Protein AF-A0A455U4A5-F1 (afdb_monomer)

InterPro domains:
  IPR023696 Ureohydrolase domain superfamily [SSF52768] (2-98)
  IPR037138 Histone deacetylase domain superfamily [G3DSA:3.40.800.20] (1-112)

pLDDT: mean 74.17, std 25.62, range [28.08, 98.0]

Mean predicted aligned error: 12.43 Å

Radius of gyration: 19.14 Å; Cα contacts (8 Å, |Δi|>4): 75; chains: 1; bounding box: 48×48×43 Å

Structure (mmCIF, N/CA/C/O backbone):
data_AF-A0A455U4A5-F1
#
_entry.id   AF-A0A455U4A5-F1
#
loop_
_atom_site.group_PDB
_atom_site.id
_atom_site.type_symbol
_atom_site.label_atom_id
_atom_site.label_alt_id
_atom_site.label_comp_id
_atom_site.label_asym_id
_atom_site.label_entity_id
_atom_site.label_seq_id
_atom_site.pdbx_PDB_ins_code
_atom_site.Cartn_x
_atom_site.Cartn_y
_atom_site.Cartn_z
_atom_site.occupancy
_atom_site.B_iso_or_equiv
_atom_site.auth_seq_id
_atom_site.auth_comp_id
_atom_site.auth_asym_id
_atom_site.auth_atom_id
_atom_site.pdbx_PDB_model_num
ATOM 1 N N . MET A 1 1 ? -24.668 3.183 10.602 1.00 49.28 1 MET A N 1
ATOM 2 C CA . MET A 1 1 ? -23.452 2.562 11.174 1.00 49.28 1 MET A CA 1
ATOM 3 C C . MET A 1 1 ? -22.415 2.488 10.060 1.00 49.28 1 MET A C 1
ATOM 5 O O . MET A 1 1 ? -22.830 2.332 8.917 1.00 49.28 1 MET A O 1
ATOM 9 N N . SER A 1 2 ? -21.160 2.819 10.373 1.00 52.31 2 SER A N 1
ATOM 10 C CA . SER A 1 2 ? -20.150 3.473 9.512 1.00 52.31 2 SER A CA 1
ATOM 11 C C . SER A 1 2 ? -20.199 3.145 8.010 1.00 52.31 2 SER A C 1
ATOM 13 O O . SER A 1 2 ? -19.954 2.032 7.558 1.00 52.31 2 SER A O 1
ATOM 15 N N . ARG A 1 3 ? -20.505 4.173 7.206 1.00 78.81 3 ARG A N 1
ATOM 16 C CA . ARG A 1 3 ? -20.707 4.089 5.745 1.00 78.81 3 ARG A CA 1
ATOM 17 C C . ARG A 1 3 ? -19.390 4.144 4.948 1.00 78.81 3 ARG A C 1
ATOM 19 O O . ARG A 1 3 ? -19.422 4.255 3.726 1.00 78.81 3 ARG A O 1
ATOM 26 N N . THR A 1 4 ? -18.244 4.080 5.627 1.00 93.19 4 THR A N 1
ATOM 27 C CA . THR A 1 4 ? -16.920 4.306 5.033 1.00 93.19 4 THR A CA 1
ATOM 28 C C . THR A 1 4 ? -16.105 3.019 5.054 1.00 93.19 4 THR A C 1
ATOM 30 O O . THR A 1 4 ? -15.721 2.525 6.114 1.00 93.19 4 THR A O 1
ATOM 33 N N . GLY A 1 5 ? -15.844 2.472 3.867 1.00 94.19 5 GLY A N 1
ATOM 34 C CA . GLY A 1 5 ? -14.976 1.311 3.691 1.00 94.19 5 GLY A CA 1
ATOM 35 C C . GLY A 1 5 ? -13.513 1.716 3.532 1.00 94.19 5 GLY A C 1
ATOM 36 O O . GLY A 1 5 ? -13.206 2.641 2.781 1.00 94.19 5 GLY A O 1
ATOM 37 N N . PHE A 1 6 ? -12.610 0.992 4.188 1.00 95.12 6 PHE A N 1
ATOM 38 C CA . PHE A 1 6 ? -11.166 1.155 4.045 1.00 95.12 6 PHE A CA 1
ATOM 39 C C . PHE A 1 6 ? -10.556 -0.100 3.416 1.00 95.12 6 PHE A C 1
ATOM 41 O O . PHE A 1 6 ? -10.457 -1.148 4.052 1.00 95.12 6 PHE A O 1
ATOM 48 N N . TYR A 1 7 ? -10.158 -0.003 2.146 1.00 95.12 7 TYR A N 1
ATOM 49 C CA . TYR A 1 7 ? -9.615 -1.127 1.385 1.00 95.12 7 TYR A CA 1
ATOM 50 C C . TYR A 1 7 ? -8.093 -1.097 1.397 1.00 95.12 7 TYR A C 1
ATOM 52 O O . TYR A 1 7 ? -7.488 -0.172 0.855 1.00 95.12 7 TYR A O 1
ATOM 60 N N . TRP A 1 8 ? -7.456 -2.124 1.960 1.00 94.06 8 TRP A N 1
ATOM 61 C CA . TRP A 1 8 ? -5.996 -2.190 1.972 1.00 94.06 8 TRP A CA 1
ATOM 62 C C . TRP A 1 8 ? -5.455 -3.625 1.994 1.00 94.06 8 TRP A C 1
ATOM 64 O O . TRP A 1 8 ? -6.130 -4.578 2.386 1.00 94.06 8 TRP A O 1
ATOM 74 N N . HIS A 1 9 ? -4.202 -3.787 1.562 1.00 93.94 9 HIS A N 1
ATOM 75 C CA . HIS A 1 9 ? -3.456 -5.037 1.679 1.00 93.94 9 HIS A CA 1
ATOM 76 C C . HIS A 1 9 ? -1.945 -4.759 1.752 1.00 93.94 9 HIS A C 1
ATOM 78 O O . HIS A 1 9 ? -1.414 -4.037 0.917 1.00 93.94 9 HIS A O 1
ATOM 84 N N . GLU A 1 10 ? -1.226 -5.428 2.663 1.00 92.31 10 GLU A N 1
ATOM 85 C CA . GLU A 1 10 ? 0.233 -5.264 2.852 1.00 92.31 10 GLU A CA 1
ATOM 86 C C . GLU A 1 10 ? 1.078 -5.419 1.574 1.00 92.31 10 GLU A C 1
ATOM 88 O O . GLU A 1 10 ? 2.049 -4.696 1.383 1.00 92.31 10 GLU A O 1
ATOM 93 N N . ARG A 1 11 ? 0.691 -6.305 0.644 1.00 89.56 11 ARG A N 1
ATOM 94 C CA . ARG A 1 11 ? 1.410 -6.503 -0.625 1.00 89.56 11 ARG A CA 1
ATOM 95 C C . ARG A 1 11 ? 1.474 -5.240 -1.482 1.00 89.56 11 ARG A C 1
ATOM 97 O O . ARG A 1 11 ? 2.413 -5.104 -2.258 1.00 89.56 11 ARG A O 1
ATOM 104 N N . CYS A 1 12 ? 0.531 -4.311 -1.330 1.00 88.50 12 CYS A N 1
ATOM 105 C CA . CYS A 1 12 ? 0.571 -3.032 -2.035 1.00 88.50 12 CYS A CA 1
ATOM 106 C C . CYS A 1 12 ? 1.784 -2.180 -1.617 1.00 88.50 12 CYS A C 1
ATOM 108 O O . CYS A 1 12 ? 2.260 -1.376 -2.411 1.00 88.50 12 CYS A O 1
ATOM 110 N N . PHE A 1 13 ? 2.327 -2.385 -0.411 1.00 90.44 13 PHE A N 1
ATOM 111 C CA . PHE A 1 13 ? 3.532 -1.703 0.072 1.00 90.44 13 PHE A CA 1
ATOM 112 C C . PHE A 1 13 ? 4.833 -2.386 -0.367 1.00 90.44 13 PHE A C 1
ATOM 114 O O . PHE A 1 13 ? 5.914 -1.924 -0.023 1.00 90.44 13 PHE A O 1
ATOM 121 N N . TRP A 1 14 ? 4.763 -3.505 -1.090 1.00 89.00 14 TRP A N 1
ATOM 122 C CA . TRP A 1 14 ? 5.955 -4.226 -1.555 1.00 89.00 14 TRP A CA 1
ATOM 123 C C . TRP A 1 14 ? 6.331 -3.858 -2.994 1.00 89.00 14 TRP A C 1
ATOM 125 O O . TRP A 1 14 ? 7.266 -4.420 -3.562 1.00 89.00 14 TRP A O 1
ATOM 135 N N . HIS A 1 15 ? 5.601 -2.915 -3.590 1.00 84.50 15 HIS A N 1
ATOM 136 C CA . HIS A 1 15 ? 5.957 -2.315 -4.862 1.00 84.50 15 HIS A CA 1
ATOM 137 C C . HIS A 1 15 ? 7.185 -1.399 -4.677 1.00 84.50 15 HIS A C 1
ATOM 139 O O . HIS A 1 15 ? 7.087 -0.359 -4.031 1.00 84.50 15 HIS A O 1
ATOM 145 N N . ASP A 1 16 ? 8.334 -1.796 -5.230 1.00 83.25 16 ASP A N 1
ATOM 146 C CA . ASP A 1 16 ? 9.617 -1.084 -5.182 1.00 83.25 16 ASP A CA 1
ATOM 147 C C . ASP A 1 16 ? 10.118 -0.619 -6.563 1.00 83.25 16 ASP A C 1
ATOM 149 O O . ASP A 1 16 ? 10.625 -1.405 -7.367 1.00 83.25 16 ASP A O 1
ATOM 153 N N . GLN A 1 17 ? 10.009 0.686 -6.815 1.00 78.00 17 GLN A N 1
ATOM 154 C CA . GLN A 1 17 ? 10.454 1.341 -8.053 1.00 78.00 17 GLN A CA 1
ATOM 155 C C . GLN A 1 17 ? 11.966 1.422 -8.222 1.00 78.00 17 GLN A C 1
ATOM 157 O O . GLN A 1 17 ? 12.448 1.778 -9.300 1.00 78.00 17 GLN A O 1
ATOM 162 N N . GLY A 1 18 ? 12.722 1.029 -7.202 1.00 81.38 18 GLY A N 1
ATOM 163 C CA . GLY A 1 18 ? 14.158 1.188 -7.175 1.00 81.38 18 GLY A CA 1
ATOM 164 C C . GLY A 1 18 ? 14.561 2.645 -6.960 1.00 81.38 18 GLY A C 1
ATOM 165 O O . GLY A 1 18 ? 13.757 3.518 -6.627 1.00 81.38 18 GLY A O 1
ATOM 166 N N . ALA A 1 19 ? 15.855 2.904 -7.130 1.00 82.75 19 ALA A N 1
ATOM 167 C CA . ALA A 1 19 ? 16.464 4.176 -6.769 1.00 82.75 19 ALA A CA 1
ATOM 168 C C . ALA A 1 19 ? 16.366 5.221 -7.898 1.00 82.75 19 ALA A C 1
ATOM 170 O O . ALA A 1 19 ? 17.383 5.643 -8.446 1.00 82.75 19 ALA A O 1
ATOM 171 N N . ILE A 1 20 ? 15.139 5.585 -8.279 1.00 82.44 20 ILE A N 1
ATOM 172 C CA . ILE A 1 20 ? 14.859 6.545 -9.365 1.00 82.44 20 ILE A CA 1
ATOM 173 C C . ILE A 1 20 ? 14.632 7.987 -8.871 1.00 82.44 20 ILE A C 1
ATOM 175 O O . ILE A 1 20 ? 14.605 8.920 -9.669 1.00 82.44 20 ILE A O 1
ATOM 179 N N . GLY A 1 21 ? 14.515 8.199 -7.556 1.00 84.31 21 GLY A N 1
ATOM 180 C CA . GLY A 1 21 ? 14.237 9.517 -6.985 1.00 84.31 21 GLY A CA 1
ATOM 181 C C . GLY A 1 21 ? 12.899 10.095 -7.460 1.00 84.31 21 GLY A C 1
ATOM 182 O O . GLY A 1 21 ? 11.880 9.404 -7.500 1.00 84.31 21 GLY A O 1
ATOM 183 N N . VAL A 1 22 ? 12.904 11.381 -7.816 1.00 80.56 22 VAL A N 1
ATOM 184 C CA . VAL A 1 22 ? 11.761 12.082 -8.439 1.00 80.56 22 VAL A CA 1
ATOM 185 C C . VAL A 1 22 ? 11.682 11.813 -9.951 1.00 80.56 22 VAL A C 1
ATOM 187 O O . VAL A 1 22 ? 10.669 12.090 -10.588 1.00 80.56 22 VAL A O 1
ATOM 190 N N . PHE A 1 23 ? 12.740 11.261 -10.543 1.00 79.62 23 PHE A N 1
ATOM 191 C CA . PHE A 1 23 ? 12.839 11.066 -11.982 1.00 79.62 23 PHE A CA 1
ATOM 192 C C . PHE A 1 23 ? 12.252 9.720 -12.410 1.00 79.62 23 PHE A C 1
ATOM 194 O O . PHE A 1 23 ? 12.174 8.765 -11.642 1.00 79.62 23 PHE A O 1
AT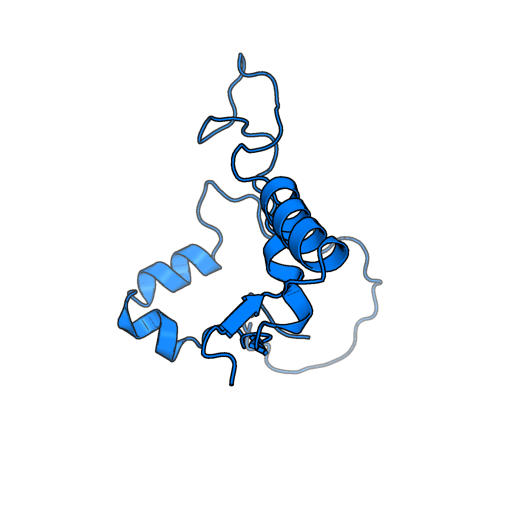OM 201 N N . SER A 1 24 ? 11.847 9.631 -13.675 1.00 71.19 24 SER A N 1
ATOM 202 C CA . SER A 1 24 ? 11.282 8.410 -14.258 1.00 71.19 24 SER A CA 1
ATOM 203 C C . SER A 1 24 ? 12.341 7.371 -14.649 1.00 71.19 24 SER A C 1
ATOM 205 O O . SER A 1 24 ? 11.990 6.230 -14.956 1.00 71.19 24 SER A O 1
ATOM 207 N N . ALA A 1 25 ? 13.627 7.742 -14.640 1.00 76.69 25 ALA A N 1
ATOM 208 C CA . ALA A 1 25 ? 14.740 6.863 -14.974 1.00 76.69 25 ALA A CA 1
ATOM 209 C C . ALA A 1 25 ? 16.038 7.264 -14.239 1.00 76.69 25 ALA A C 1
ATOM 211 O O . ALA A 1 25 ? 16.231 8.443 -13.937 1.00 76.69 25 ALA A O 1
ATOM 212 N N . PRO A 1 26 ? 16.951 6.306 -13.986 1.00 80.00 26 PRO A N 1
ATOM 213 C CA . PRO A 1 26 ? 18.304 6.600 -13.514 1.00 80.00 26 PRO A CA 1
ATOM 214 C C . PRO A 1 26 ? 19.116 7.395 -14.548 1.00 80.00 26 PRO A C 1
ATOM 216 O O . PRO A 1 26 ? 18.876 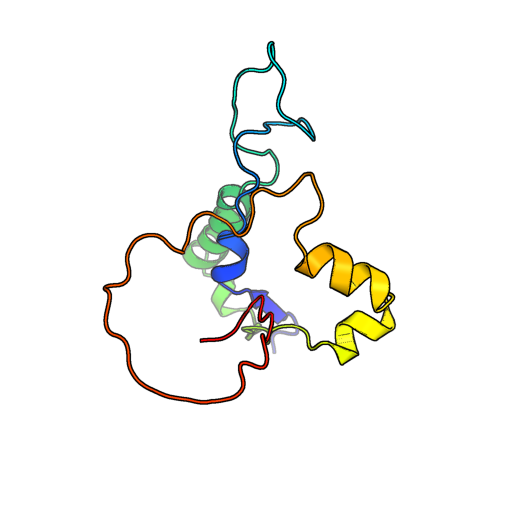7.280 -15.749 1.00 80.00 26 PRO A O 1
ATOM 219 N N . GLY A 1 27 ? 20.135 8.125 -14.091 1.00 84.69 27 GLY A N 1
ATOM 220 C CA . GLY A 1 27 ? 21.062 8.866 -14.950 1.00 84.69 27 GLY A CA 1
ATOM 221 C C . GLY A 1 27 ? 22.450 8.971 -14.323 1.00 84.69 27 GLY A C 1
ATOM 222 O O . GLY A 1 27 ? 22.581 8.893 -13.107 1.00 84.69 27 GLY A O 1
ATOM 223 N N . GLU A 1 28 ? 23.480 9.144 -15.152 1.00 88.56 28 GLU A N 1
ATOM 224 C CA . GLU A 1 28 ? 24.892 9.180 -14.727 1.00 88.56 28 GLU A CA 1
ATOM 225 C C . GLU A 1 28 ? 25.176 10.267 -13.681 1.00 88.56 28 GLU A C 1
ATOM 227 O O . GLU A 1 28 ? 25.916 10.046 -12.728 1.00 88.56 28 GLU A O 1
ATOM 232 N N . PHE A 1 29 ? 24.512 11.414 -13.818 1.00 90.12 29 PHE A N 1
ATOM 233 C CA . PHE A 1 29 ? 24.643 12.556 -12.913 1.00 90.12 29 PHE A CA 1
ATOM 234 C C . PHE A 1 29 ? 23.485 12.664 -11.911 1.00 90.12 29 PHE A C 1
ATOM 236 O O . PHE A 1 29 ? 23.342 13.680 -11.234 1.00 90.12 29 PHE A O 1
ATOM 243 N N . LEU A 1 30 ? 22.637 11.634 -11.821 1.00 87.31 30 LEU A N 1
ATOM 244 C CA . LEU A 1 30 ? 21.525 11.584 -10.878 1.00 87.31 30 LEU A CA 1
ATOM 245 C C . LEU A 1 30 ? 21.914 10.705 -9.696 1.00 87.31 30 LEU A C 1
ATOM 247 O O . LEU A 1 30 ? 22.067 9.489 -9.829 1.00 87.31 30 LEU A O 1
ATOM 251 N N . GLN A 1 31 ? 22.051 11.319 -8.521 1.00 88.25 31 GLN A N 1
ATOM 252 C CA . GLN A 1 31 ? 22.300 10.565 -7.302 1.00 88.25 31 GLN A CA 1
ATOM 253 C C . GLN A 1 31 ? 21.125 9.603 -7.045 1.00 88.25 31 GLN A C 1
ATOM 255 O O . GLN A 1 31 ? 19.977 10.052 -7.001 1.00 88.25 31 GLN A O 1
ATOM 260 N N . PRO A 1 32 ? 21.380 8.296 -6.846 1.00 87.31 32 PRO A N 1
ATOM 261 C CA . PRO A 1 32 ? 20.330 7.340 -6.530 1.00 87.31 32 PRO A CA 1
ATOM 262 C C . PRO A 1 32 ? 19.602 7.739 -5.246 1.00 87.31 32 PRO A C 1
ATOM 264 O O . PRO A 1 32 ? 20.208 7.877 -4.184 1.00 87.31 32 PRO A O 1
ATOM 267 N N . GLN A 1 33 ? 18.289 7.902 -5.347 1.00 86.69 33 GLN A N 1
ATOM 268 C CA . GLN A 1 33 ? 17.414 8.272 -4.240 1.00 86.69 33 GLN A CA 1
ATOM 269 C C . GLN A 1 33 ? 16.192 7.360 -4.230 1.00 86.69 33 GLN A C 1
ATOM 271 O O . GLN A 1 33 ? 15.806 6.819 -5.268 1.00 86.69 33 GLN A O 1
ATOM 276 N N . ALA A 1 34 ? 15.576 7.185 -3.061 1.00 83.75 34 ALA A N 1
ATOM 277 C CA . ALA A 1 34 ? 14.322 6.447 -2.963 1.00 83.75 34 ALA A CA 1
ATOM 278 C C . ALA A 1 34 ? 13.275 7.070 -3.897 1.00 83.75 34 ALA A C 1
ATOM 280 O O . ALA A 1 34 ? 13.170 8.295 -3.980 1.00 83.75 34 ALA A O 1
ATOM 281 N N . ALA A 1 35 ? 12.522 6.225 -4.603 1.00 85.81 35 ALA A N 1
ATOM 282 C CA . ALA A 1 35 ? 11.455 6.692 -5.474 1.00 85.81 35 ALA A CA 1
ATOM 283 C C . ALA A 1 35 ? 10.481 7.593 -4.703 1.00 85.81 35 ALA A C 1
ATOM 285 O O . ALA A 1 35 ? 10.120 7.289 -3.563 1.00 85.81 35 ALA A O 1
ATOM 286 N N . SER A 1 36 ? 10.030 8.675 -5.340 1.00 84.25 36 SER A N 1
ATOM 287 C CA . SER A 1 36 ? 9.036 9.584 -4.754 1.00 84.25 36 SER A CA 1
ATOM 288 C C . SER A 1 36 ? 7.766 8.830 -4.332 1.00 84.25 36 SER A C 1
ATOM 290 O O . SER A 1 36 ? 7.251 9.014 -3.228 1.00 84.25 36 SER A O 1
ATOM 292 N N . GLU A 1 37 ? 7.345 7.863 -5.149 1.00 85.50 37 GLU A N 1
ATOM 293 C CA . GLU A 1 37 ? 6.246 6.938 -4.867 1.00 85.50 37 GLU A CA 1
ATOM 294 C C . GLU A 1 37 ? 6.674 5.763 -3.962 1.00 85.50 37 GLU A C 1
ATOM 296 O O . GLU A 1 37 ? 6.502 4.583 -4.281 1.00 85.50 37 GLU A O 1
ATOM 301 N N . SER A 1 38 ? 7.243 6.092 -2.802 1.00 84.94 38 SER A N 1
ATOM 302 C CA . SER A 1 38 ? 7.705 5.113 -1.816 1.00 84.94 38 SER A CA 1
ATOM 303 C C . SER A 1 38 ? 6.548 4.411 -1.076 1.00 84.94 38 SER A C 1
ATOM 305 O O . SER A 1 38 ? 5.454 4.974 -0.913 1.00 84.94 38 SER A O 1
ATOM 307 N N . PRO A 1 39 ? 6.769 3.180 -0.573 1.00 90.69 39 PRO A N 1
ATOM 308 C CA . PRO A 1 39 ? 5.787 2.490 0.260 1.00 90.69 39 PRO A CA 1
ATOM 309 C C . PRO A 1 39 ? 5.625 3.120 1.650 1.00 90.69 39 PRO A C 1
ATOM 311 O O 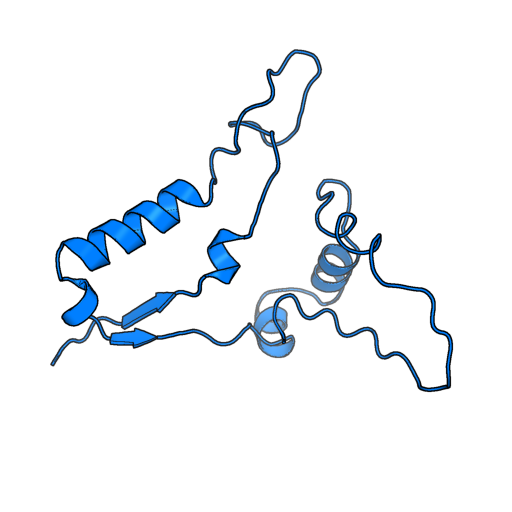. PRO A 1 39 ? 4.538 3.053 2.227 1.00 90.69 39 PRO A O 1
ATOM 314 N N . GLU A 1 40 ? 6.667 3.773 2.173 1.00 90.88 40 GLU A N 1
ATOM 315 C CA . GLU A 1 40 ? 6.673 4.340 3.526 1.00 90.88 40 GLU A CA 1
ATOM 316 C C . GLU A 1 40 ? 5.615 5.426 3.716 1.00 90.88 40 GLU A C 1
ATOM 318 O O . GLU A 1 40 ? 4.934 5.441 4.741 1.00 90.88 40 GLU A O 1
ATOM 323 N N . SER A 1 41 ? 5.387 6.282 2.716 1.00 90.12 41 SER A N 1
ATOM 324 C CA . SER A 1 41 ? 4.334 7.304 2.782 1.00 90.12 41 SER A CA 1
ATOM 325 C C . SER A 1 41 ? 2.949 6.690 3.024 1.00 90.12 41 SER A C 1
ATOM 327 O O . SER A 1 41 ? 2.179 7.176 3.852 1.00 90.12 41 SER A O 1
ATOM 329 N N . LYS A 1 42 ? 2.647 5.571 2.353 1.00 92.94 42 LYS A N 1
ATOM 330 C CA . LYS A 1 42 ? 1.353 4.879 2.456 1.00 92.94 42 LYS A CA 1
ATOM 331 C C . LYS A 1 42 ? 1.260 4.043 3.742 1.00 92.94 42 LYS A C 1
ATOM 333 O O . LYS A 1 42 ? 0.209 4.011 4.381 1.00 92.94 42 LYS A O 1
ATOM 338 N N . ARG A 1 43 ? 2.366 3.424 4.172 1.00 95.00 43 ARG A N 1
ATOM 339 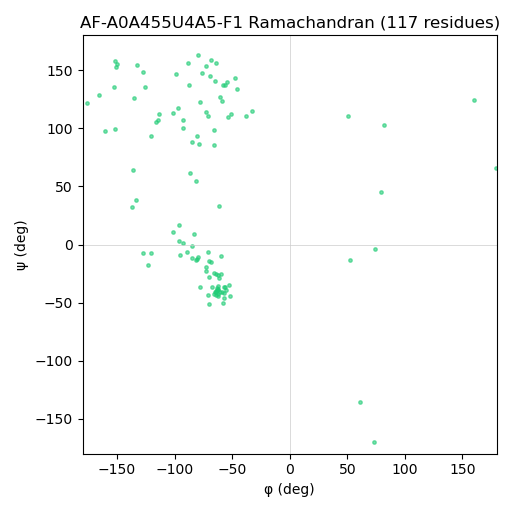C CA . ARG A 1 43 ? 2.450 2.682 5.442 1.00 95.00 43 ARG A CA 1
ATOM 340 C C . ARG A 1 43 ? 2.279 3.600 6.653 1.00 95.00 43 ARG A C 1
ATOM 342 O O . ARG A 1 43 ? 1.556 3.251 7.579 1.00 95.00 43 ARG A O 1
ATOM 349 N N . ARG A 1 44 ? 2.875 4.796 6.633 1.00 95.50 44 ARG A N 1
ATOM 350 C CA . ARG A 1 44 ? 2.712 5.801 7.697 1.00 95.50 44 ARG A CA 1
ATOM 351 C C . ARG A 1 44 ? 1.272 6.285 7.822 1.00 95.50 44 ARG A C 1
ATOM 353 O O . ARG A 1 44 ? 0.804 6.421 8.945 1.00 95.50 44 ARG A O 1
ATOM 360 N N . LEU A 1 45 ? 0.558 6.472 6.708 1.00 95.81 45 LEU A N 1
ATOM 361 C CA . LEU A 1 45 ? -0.877 6.770 6.740 1.00 95.81 45 LEU A CA 1
ATOM 362 C C . LEU A 1 45 ? -1.652 5.666 7.473 1.00 95.81 45 LEU A C 1
ATOM 364 O O . LEU A 1 45 ? -2.392 5.963 8.404 1.00 95.81 45 LEU A O 1
ATOM 368 N N . LYS A 1 46 ? -1.432 4.394 7.110 1.00 95.81 46 LYS A N 1
ATOM 369 C CA . LYS A 1 46 ? -2.047 3.248 7.800 1.00 95.81 46 LYS A CA 1
ATOM 370 C C . LYS A 1 46 ? -1.702 3.249 9.290 1.00 95.81 46 LYS A C 1
ATOM 372 O O . LYS A 1 46 ? -2.594 3.104 10.113 1.00 95.81 46 LYS A O 1
ATOM 377 N N . ASN A 1 47 ? -0.437 3.459 9.649 1.00 96.62 47 ASN A N 1
ATOM 378 C CA . ASN A 1 47 ? -0.013 3.495 11.049 1.00 96.62 47 ASN A CA 1
ATOM 379 C C . ASN A 1 47 ? -0.682 4.627 11.836 1.00 96.62 47 ASN A C 1
ATOM 381 O O . ASN A 1 47 ? -1.045 4.411 12.984 1.00 96.62 47 ASN A O 1
ATOM 385 N N . ILE A 1 48 ? -0.879 5.803 11.230 1.00 98.00 48 ILE A N 1
ATOM 386 C CA . ILE A 1 48 ? -1.606 6.915 11.858 1.00 98.00 48 ILE A CA 1
ATOM 387 C C . ILE A 1 48 ? -3.060 6.525 12.136 1.00 98.00 48 ILE A C 1
ATOM 389 O O . ILE A 1 48 ? -3.545 6.813 13.222 1.00 98.00 48 ILE A O 1
ATOM 393 N N . LEU A 1 49 ? -3.731 5.846 11.196 1.00 96.44 49 LEU A N 1
ATOM 394 C CA . LEU A 1 49 ? -5.105 5.360 11.392 1.00 96.44 49 LEU A CA 1
ATOM 395 C C . LEU A 1 49 ? -5.214 4.346 12.540 1.00 96.44 49 LEU A C 1
ATOM 397 O O . LEU A 1 49 ? -6.211 4.341 13.254 1.00 96.44 49 LEU A O 1
ATOM 401 N N . GLU A 1 50 ? -4.196 3.502 12.709 1.00 96.31 50 GLU A N 1
ATOM 402 C CA . GLU A 1 50 ? -4.130 2.522 13.800 1.00 96.31 50 GLU A CA 1
ATOM 403 C C . GLU A 1 50 ? -3.920 3.205 15.153 1.00 96.31 50 GLU A C 1
ATOM 405 O O . GLU A 1 50 ? -4.677 2.970 16.088 1.00 96.31 50 GLU A O 1
ATOM 410 N N . VAL A 1 51 ? -2.915 4.084 15.274 1.00 97.88 51 VAL A N 1
ATOM 411 C CA . VAL A 1 51 ? -2.606 4.715 16.571 1.00 97.88 51 VAL A CA 1
ATOM 412 C C . VAL A 1 51 ? -3.635 5.762 16.989 1.00 97.88 51 VAL A C 1
ATOM 414 O O . VAL A 1 51 ? -3.737 6.059 18.175 1.00 97.88 51 VAL A O 1
ATOM 417 N N . SER A 1 52 ? -4.387 6.336 16.045 1.00 97.56 52 SER A N 1
ATOM 418 C CA . SER A 1 52 ? -5.469 7.271 16.360 1.00 97.56 52 SER A CA 1
ATOM 419 C C . SER A 1 52 ? -6.764 6.581 16.791 1.00 97.56 52 SER A C 1
ATOM 421 O O . SER A 1 52 ? -7.668 7.269 17.255 1.00 97.56 52 SER A O 1
ATOM 423 N N . GLY A 1 53 ? -6.886 5.260 16.611 1.00 95.62 53 GLY A N 1
ATOM 424 C CA . GLY A 1 53 ? -8.134 4.517 16.818 1.00 95.62 53 GLY A CA 1
ATOM 425 C C . GLY A 1 53 ? -9.186 4.737 15.724 1.00 95.62 53 GLY A C 1
ATOM 426 O O . GLY A 1 53 ? -10.216 4.071 15.723 1.00 95.62 53 GLY A O 1
ATOM 427 N N . LEU A 1 54 ? -8.932 5.613 14.738 1.00 95.50 54 LEU A N 1
ATOM 428 C CA . LEU A 1 54 ? -9.885 5.888 13.655 1.00 95.50 54 LEU A CA 1
ATOM 429 C C . LEU A 1 54 ? -10.164 4.638 12.810 1.00 95.50 54 LEU A C 1
ATOM 431 O O . LEU A 1 54 ? -11.227 4.520 12.206 1.00 95.50 54 LEU A O 1
ATOM 435 N N . ILE A 1 55 ? -9.217 3.699 12.757 1.00 95.25 55 ILE A N 1
ATOM 436 C CA . ILE A 1 55 ? -9.397 2.451 12.018 1.00 95.25 55 ILE A CA 1
ATOM 437 C C . ILE A 1 55 ? -10.557 1.598 12.551 1.00 95.25 55 ILE A C 1
ATOM 439 O O . ILE A 1 55 ? -11.198 0.917 11.751 1.00 95.25 55 ILE A O 1
ATOM 443 N N . ASP A 1 56 ? -10.878 1.695 13.845 1.00 93.38 56 ASP A N 1
ATOM 444 C CA . ASP A 1 56 ? -11.965 0.940 14.484 1.00 93.38 56 ASP A CA 1
ATOM 445 C C . ASP A 1 56 ? -13.356 1.463 14.085 1.00 93.38 56 ASP A C 1
ATOM 447 O O . ASP A 1 56 ? -14.354 0.746 14.167 1.00 93.38 56 ASP A O 1
ATOM 451 N N . GLU A 1 57 ? -13.433 2.700 13.587 1.00 94.12 57 GLU A N 1
ATOM 452 C CA . GLU A 1 57 ? -14.664 3.290 13.055 1.00 94.12 57 GLU A CA 1
ATOM 453 C C . GLU A 1 57 ? -14.908 2.922 11.580 1.00 94.12 57 GLU A C 1
ATOM 455 O O . GLU A 1 57 ? -16.001 3.147 11.049 1.00 94.12 57 GLU A O 1
ATOM 460 N N . LEU A 1 58 ? -13.913 2.348 10.894 1.00 93.94 58 LEU A N 1
ATOM 461 C CA . LEU A 1 58 ? -13.957 2.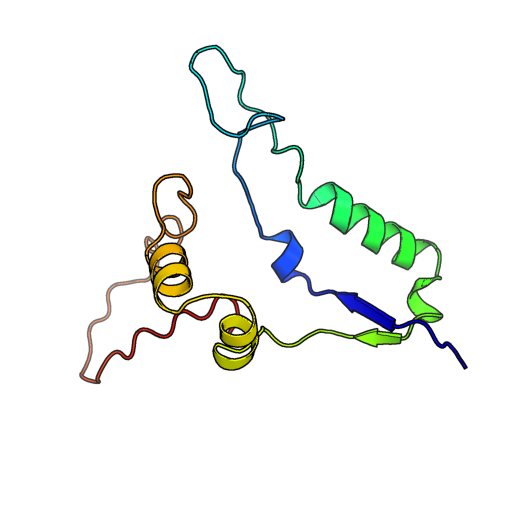050 9.462 1.00 93.94 58 LEU A CA 1
ATOM 462 C C . LEU A 1 58 ? -14.307 0.586 9.191 1.00 93.94 58 LEU A C 1
ATOM 464 O O . LEU A 1 58 ? -13.885 -0.332 9.890 1.00 93.94 58 LEU A O 1
ATOM 468 N N . TYR A 1 59 ? -15.015 0.338 8.087 1.00 94.94 59 TYR A N 1
ATOM 469 C CA . TYR A 1 59 ? -15.195 -1.025 7.596 1.00 94.94 59 TYR A CA 1
ATOM 470 C C . TYR A 1 59 ? -13.954 -1.462 6.808 1.00 94.94 59 TYR A C 1
ATOM 472 O O . TYR A 1 59 ? -13.817 -1.166 5.617 1.00 94.94 59 TYR A O 1
ATOM 480 N N . VAL A 1 60 ? -13.016 -2.125 7.486 1.00 93.75 60 VAL A N 1
ATOM 481 C CA . VAL A 1 60 ? -11.740 -2.546 6.893 1.00 93.75 60 VAL A CA 1
ATOM 482 C C . VAL A 1 60 ? -11.923 -3.793 6.029 1.00 93.75 60 VAL A C 1
ATOM 484 O O . VAL A 1 60 ? -12.353 -4.845 6.500 1.00 93.75 60 VAL A O 1
ATOM 487 N N . VAL A 1 61 ? -11.539 -3.695 4.755 1.00 94.12 61 VAL A N 1
ATOM 488 C CA . VAL A 1 61 ? -11.683 -4.772 3.770 1.00 94.12 61 VAL A CA 1
ATOM 489 C C . VAL A 1 61 ? -10.348 -5.080 3.111 1.00 94.12 61 VAL A C 1
ATOM 491 O O . VAL A 1 61 ? -9.619 -4.195 2.664 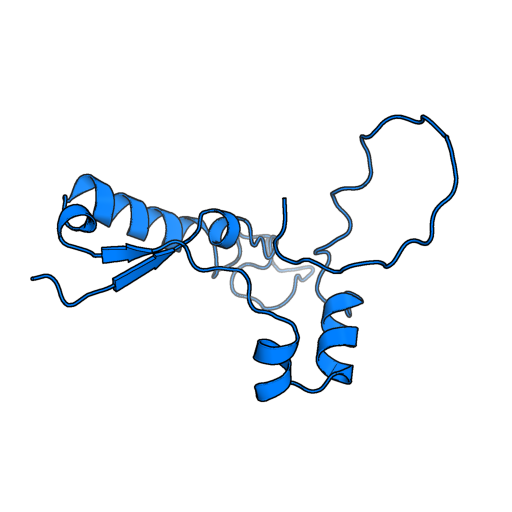1.00 94.12 61 VAL A O 1
ATOM 494 N N . LYS A 1 62 ? -10.049 -6.372 2.981 1.00 93.62 62 LYS A N 1
ATOM 495 C CA . LYS A 1 62 ? -8.924 -6.860 2.185 1.00 93.62 62 LYS A CA 1
ATOM 496 C C . LYS A 1 62 ? -9.405 -7.180 0.766 1.00 93.62 62 LYS A C 1
ATOM 498 O O . LYS A 1 62 ? -10.085 -8.194 0.591 1.00 93.62 62 LYS A O 1
ATOM 503 N N . PRO A 1 63 ? -9.072 -6.368 -0.253 1.00 91.75 63 PRO A N 1
ATOM 504 C CA . PRO A 1 63 ? -9.564 -6.608 -1.602 1.00 91.75 63 PRO A CA 1
ATOM 505 C C . PRO A 1 63 ? -8.931 -7.871 -2.217 1.00 91.75 63 PRO A C 1
ATOM 507 O O . PRO A 1 63 ? -7.748 -8.158 -1.974 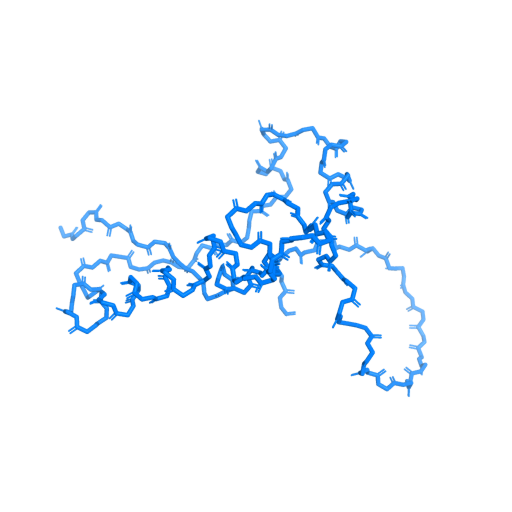1.00 91.75 63 PRO A O 1
ATOM 510 N N . PRO A 1 64 ? -9.684 -8.636 -3.030 1.00 91.44 64 PRO A N 1
ATOM 511 C CA . PRO A 1 64 ? -9.106 -9.675 -3.868 1.00 91.44 64 PRO A CA 1
ATOM 512 C C . PRO A 1 64 ? -8.244 -9.051 -4.973 1.00 91.44 64 PRO A C 1
ATOM 514 O O . PRO A 1 64 ? -8.399 -7.888 -5.337 1.00 91.44 64 PRO A O 1
ATOM 517 N N . ALA A 1 65 ? -7.327 -9.843 -5.528 1.00 90.06 65 ALA A N 1
ATOM 518 C CA . ALA A 1 65 ? -6.608 -9.437 -6.731 1.00 90.06 65 ALA A CA 1
ATOM 519 C C . ALA A 1 65 ? -7.580 -9.324 -7.914 1.00 90.06 65 ALA A C 1
ATOM 521 O O . ALA A 1 65 ? -8.448 -10.188 -8.057 1.00 90.06 65 ALA A O 1
ATOM 522 N N . ALA A 1 66 ? -7.393 -8.307 -8.760 1.00 93.00 66 ALA A N 1
ATOM 523 C CA . ALA A 1 66 ? -8.174 -8.138 -9.982 1.00 93.00 66 ALA A CA 1
ATOM 524 C C . ALA A 1 66 ? -8.041 -9.371 -10.885 1.00 93.00 66 ALA A C 1
ATOM 526 O O . ALA A 1 66 ? -6.946 -9.929 -11.039 1.00 93.00 66 ALA A O 1
ATOM 527 N N . THR A 1 67 ? -9.158 -9.808 -11.461 1.00 93.38 67 THR A N 1
ATOM 528 C CA . THR A 1 67 ? -9.155 -10.904 -12.430 1.00 93.38 67 THR A CA 1
ATOM 529 C C . THR A 1 67 ? -8.727 -10.402 -13.807 1.00 93.38 67 THR A C 1
ATOM 531 O O . THR A 1 67 ? -8.742 -9.201 -14.077 1.00 93.38 67 THR A O 1
ATOM 534 N N . LEU A 1 68 ? -8.342 -11.321 -14.697 1.00 92.69 68 LEU A N 1
ATOM 535 C CA . LEU A 1 68 ? -8.050 -10.960 -16.085 1.00 92.69 68 LEU A CA 1
ATOM 536 C C . LEU A 1 68 ? -9.277 -10.319 -16.751 1.00 92.69 68 LEU A C 1
ATOM 538 O O . LEU A 1 68 ? -9.133 -9.307 -17.429 1.00 92.69 68 LEU A O 1
ATOM 542 N N . ASP A 1 69 ? -10.471 -10.852 -16.487 1.00 96.06 69 ASP A N 1
ATOM 543 C CA . ASP A 1 69 ? -11.728 -10.330 -17.025 1.00 96.06 69 ASP A CA 1
ATOM 544 C C . ASP A 1 69 ? -12.011 -8.902 -16.542 1.00 96.06 69 ASP A C 1
ATOM 546 O O . ASP A 1 69 ? -12.475 -8.076 -17.323 1.00 96.06 69 ASP A O 1
ATOM 550 N N . ASP A 1 70 ? -11.687 -8.576 -15.284 1.00 95.75 70 ASP A N 1
ATOM 551 C CA . ASP A 1 70 ? -11.805 -7.205 -14.765 1.00 95.75 70 ASP A CA 1
ATOM 552 C C . ASP A 1 70 ? -10.851 -6.246 -15.488 1.00 95.75 70 ASP A C 1
ATOM 554 O O . ASP A 1 70 ? -11.241 -5.140 -15.862 1.00 95.75 70 ASP A O 1
ATOM 558 N N . LEU A 1 71 ? -9.604 -6.673 -15.715 1.00 95.12 71 LEU A N 1
ATOM 559 C CA . LEU A 1 71 ? -8.586 -5.863 -16.392 1.00 95.12 71 LEU A CA 1
ATOM 560 C C . LEU A 1 71 ? -8.922 -5.640 -17.873 1.00 95.12 71 LEU A C 1
ATOM 562 O O . LEU A 1 71 ? -8.692 -4.552 -18.402 1.00 95.12 71 LEU A O 1
ATOM 566 N N . LEU A 1 72 ? -9.497 -6.643 -18.538 1.00 96.25 72 LEU A N 1
ATOM 567 C CA . LEU A 1 72 ? -9.877 -6.579 -19.952 1.00 96.25 72 LEU A CA 1
ATOM 568 C C . LEU A 1 72 ? -11.037 -5.616 -20.238 1.00 96.25 72 LEU A C 1
ATOM 570 O O . LEU A 1 72 ? -11.218 -5.215 -21.385 1.00 96.25 72 LEU A O 1
ATOM 574 N N . ARG A 1 73 ? -11.783 -5.178 -19.215 1.00 96.88 73 ARG A N 1
ATOM 575 C CA . ARG A 1 73 ? -12.805 -4.125 -19.370 1.00 96.88 73 ARG A CA 1
ATOM 576 C C . ARG A 1 73 ? -12.205 -2.768 -19.742 1.00 96.88 73 ARG A C 1
ATOM 578 O O . ARG A 1 73 ? -12.896 -1.949 -20.337 1.00 96.88 73 ARG A O 1
ATOM 585 N N . PHE A 1 74 ? -10.937 -2.534 -19.398 1.00 96.94 74 PHE A N 1
ATOM 586 C CA . PHE A 1 74 ? -10.254 -1.251 -19.598 1.00 96.94 74 PHE A CA 1
ATOM 587 C C . PHE A 1 74 ? -8.973 -1.364 -20.436 1.00 96.94 74 PHE A C 1
ATOM 589 O O . PHE A 1 74 ? -8.478 -0.359 -20.948 1.00 96.94 74 PHE A O 1
ATOM 596 N N . HIS A 1 75 ? -8.421 -2.570 -20.592 1.00 95.56 75 HIS A N 1
ATOM 597 C CA . HIS A 1 75 ? -7.140 -2.799 -21.254 1.00 95.56 75 HIS A CA 1
ATOM 598 C C . HIS A 1 75 ? -7.230 -3.843 -22.368 1.00 95.56 75 HIS A C 1
ATOM 600 O O . HIS A 1 75 ? -7.971 -4.815 -22.288 1.00 95.56 75 HIS A O 1
ATOM 606 N N . THR A 1 76 ? -6.401 -3.680 -23.403 1.00 96.44 76 THR A N 1
ATOM 607 C CA . THR A 1 76 ? -6.292 -4.683 -24.476 1.00 96.44 76 THR A CA 1
ATOM 608 C C . THR A 1 76 ? -5.471 -5.895 -24.022 1.00 96.44 76 THR A C 1
ATOM 610 O O . THR A 1 76 ? -4.489 -5.706 -23.294 1.00 96.44 76 THR A O 1
ATOM 613 N N . PRO A 1 77 ? -5.766 -7.116 -24.515 1.00 95.06 77 PRO A N 1
ATOM 614 C CA . PRO A 1 77 ? -4.952 -8.302 -24.231 1.00 95.06 77 PRO A CA 1
ATOM 615 C C . PRO A 1 77 ? -3.465 -8.068 -24.524 1.00 95.06 77 PRO A C 1
ATOM 617 O O . PRO A 1 77 ? -2.610 -8.294 -23.675 1.00 95.06 77 PRO A O 1
ATOM 620 N N . ARG A 1 78 ? -3.170 -7.441 -25.672 1.00 94.38 78 ARG A N 1
ATOM 621 C CA . ARG A 1 78 ? -1.808 -7.078 -26.089 1.00 94.38 78 ARG A CA 1
ATOM 622 C C . ARG A 1 78 ? -1.070 -6.209 -25.062 1.00 94.38 78 ARG A C 1
ATOM 624 O O . ARG A 1 78 ? 0.146 -6.316 -24.933 1.00 94.38 78 ARG A O 1
ATOM 631 N N . TYR A 1 79 ? -1.762 -5.294 -24.382 1.00 92.81 79 TYR A N 1
ATOM 632 C CA . TYR A 1 79 ? -1.145 -4.460 -23.346 1.00 92.81 79 TYR A CA 1
ATOM 633 C C . TYR A 1 79 ? -0.814 -5.279 -22.096 1.00 92.81 79 TYR A C 1
ATOM 635 O O . TYR A 1 79 ? 0.293 -5.165 -21.571 1.00 92.81 79 TYR A O 1
ATOM 643 N N . LEU A 1 80 ? -1.733 -6.147 -21.667 1.00 92.75 80 LEU A N 1
ATOM 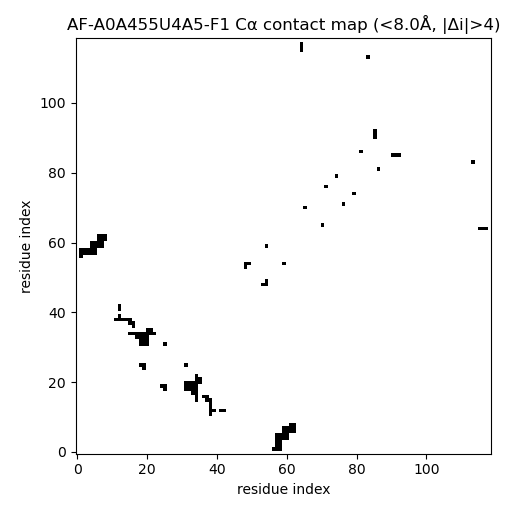644 C CA . LEU A 1 80 ? -1.523 -7.028 -20.519 1.00 92.75 80 LEU A CA 1
ATOM 645 C C . LEU A 1 80 ? -0.379 -8.019 -20.773 1.00 92.75 80 LEU A C 1
ATOM 647 O O . LEU A 1 80 ? 0.479 -8.177 -19.908 1.00 92.75 80 LEU A O 1
ATOM 651 N N . ASP A 1 81 ? -0.282 -8.574 -21.984 1.00 91.44 81 ASP A N 1
ATOM 652 C CA . ASP A 1 81 ? 0.832 -9.440 -22.391 1.00 91.44 81 ASP A CA 1
ATOM 653 C C . ASP A 1 81 ? 2.180 -8.711 -22.324 1.00 91.44 81 ASP A C 1
ATOM 655 O O . ASP A 1 81 ? 3.175 -9.261 -21.850 1.00 91.44 81 ASP A O 1
ATOM 659 N N . LYS A 1 82 ? 2.226 -7.440 -22.746 1.00 91.00 82 LYS A N 1
ATOM 660 C CA . LYS A 1 82 ? 3.437 -6.607 -22.654 1.00 91.00 82 LYS A CA 1
ATOM 661 C C . LYS A 1 82 ? 3.838 -6.309 -21.210 1.00 91.00 82 LYS A C 1
ATOM 663 O O . LYS A 1 82 ? 5.028 -6.365 -20.894 1.00 91.00 82 LYS A O 1
ATOM 668 N N . LEU A 1 83 ? 2.872 -5.997 -20.344 1.00 86.81 83 LEU A N 1
ATOM 669 C CA . LEU A 1 83 ? 3.120 -5.799 -18.912 1.00 86.81 83 LEU A CA 1
ATOM 670 C C . LEU A 1 83 ? 3.653 -7.081 -18.268 1.00 86.81 83 LEU A C 1
ATOM 672 O O . LEU A 1 83 ? 4.629 -7.055 -17.521 1.00 86.81 83 LEU A O 1
ATOM 676 N N . GLN A 1 84 ? 3.041 -8.211 -18.609 1.00 85.88 84 GLN A N 1
ATOM 677 C CA . GLN A 1 84 ? 3.414 -9.530 -18.129 1.00 85.88 84 GLN A CA 1
ATOM 678 C C . GLN A 1 84 ? 4.815 -9.952 -18.589 1.00 85.88 84 GLN A C 1
ATOM 680 O O . GLN A 1 84 ? 5.571 -10.516 -17.798 1.00 85.88 84 GLN A O 1
ATOM 685 N N . ALA A 1 85 ? 5.177 -9.644 -19.836 1.00 86.50 85 ALA A N 1
ATOM 686 C CA . ALA A 1 85 ? 6.499 -9.906 -20.398 1.00 86.50 85 ALA A CA 1
ATOM 687 C C . ALA A 1 85 ? 7.617 -9.025 -19.800 1.00 86.50 85 ALA A C 1
ATOM 689 O O . ALA A 1 85 ? 8.793 -9.345 -19.971 1.00 86.50 85 ALA A O 1
ATOM 690 N N . GLY A 1 86 ? 7.278 -7.943 -19.084 1.00 68.44 86 GLY A N 1
ATOM 691 C CA . GLY A 1 86 ? 8.244 -7.093 -18.381 1.00 68.44 86 GLY A CA 1
ATOM 692 C C . GLY A 1 86 ? 8.980 -6.093 -19.281 1.00 68.44 86 GLY A C 1
ATOM 693 O O . GLY A 1 86 ? 10.201 -5.962 -19.191 1.00 68.44 86 GLY A O 1
ATOM 694 N N . GLY A 1 87 ? 8.256 -5.405 -20.171 1.00 47.03 87 GLY A N 1
ATOM 695 C CA . GLY A 1 87 ? 8.817 -4.438 -21.123 1.00 47.03 87 GLY A CA 1
ATOM 696 C C . GLY A 1 87 ? 9.690 -3.325 -20.504 1.00 47.03 87 GLY A C 1
ATOM 697 O O . GLY A 1 87 ? 9.194 -2.414 -19.849 1.00 47.03 87 GLY A O 1
ATOM 698 N N . SER A 1 88 ? 10.997 -3.415 -20.773 1.00 42.53 88 SER A N 1
ATOM 699 C CA . SER A 1 88 ? 12.040 -2.376 -20.952 1.00 42.53 88 SER A CA 1
ATOM 700 C C . SER A 1 88 ? 12.311 -1.253 -19.933 1.00 42.53 88 SER A C 1
ATOM 702 O O . SER A 1 88 ? 13.385 -0.670 -20.031 1.00 42.53 88 SER A O 1
ATOM 704 N N . SER A 1 89 ? 11.479 -0.960 -18.932 1.00 44.62 89 SER A N 1
ATOM 705 C CA . SER A 1 89 ? 11.862 -0.033 -17.831 1.00 44.62 89 SER A CA 1
ATOM 706 C C . SER A 1 89 ? 11.815 -0.672 -16.450 1.00 44.62 89 SER A C 1
ATOM 708 O O . SER A 1 89 ? 12.257 -0.103 -15.455 1.00 44.62 89 SER A O 1
ATOM 710 N N . THR A 1 90 ? 11.312 -1.898 -16.3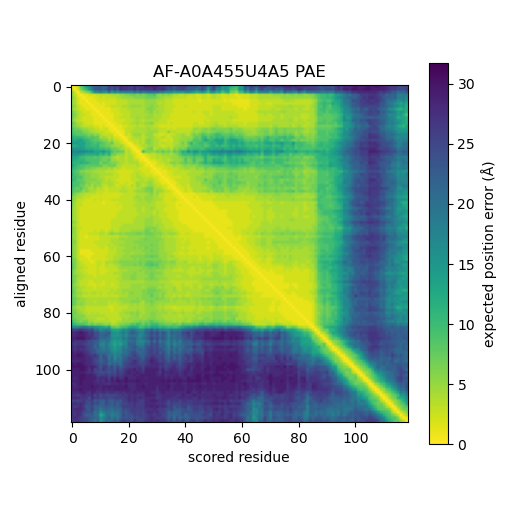78 1.00 43.09 90 THR A N 1
ATOM 711 C CA . THR A 1 90 ? 10.936 -2.517 -15.123 1.00 43.09 90 THR A CA 1
ATOM 712 C C . THR A 1 90 ? 11.740 -3.810 -14.918 1.00 43.09 90 THR A C 1
ATOM 714 O O . THR A 1 90 ? 11.335 -4.906 -15.290 1.00 43.09 90 THR A O 1
ATOM 717 N N . ARG A 1 91 ? 12.876 -3.705 -14.208 1.00 43.69 91 ARG A N 1
ATOM 718 C CA . ARG A 1 91 ? 13.639 -4.804 -13.559 1.00 43.69 91 ARG A CA 1
ATOM 719 C C . ARG A 1 91 ? 12.821 -5.555 -12.475 1.00 43.69 91 ARG A C 1
ATOM 721 O O . ARG A 1 91 ? 13.357 -6.002 -11.469 1.00 43.69 91 ARG A O 1
ATOM 728 N N . TRP A 1 92 ? 11.513 -5.695 -12.644 1.00 45.16 92 TRP A N 1
ATOM 729 C CA . TRP A 1 92 ? 10.563 -5.982 -11.567 1.00 45.16 92 TRP A CA 1
ATOM 730 C C . TRP A 1 92 ? 10.261 -7.461 -11.337 1.00 45.16 92 TRP A C 1
ATOM 732 O O . TRP A 1 92 ? 9.498 -7.804 -10.442 1.00 45.16 92 TRP A O 1
ATOM 742 N N . GLN A 1 93 ? 10.883 -8.362 -12.101 1.00 45.00 93 GLN A N 1
ATOM 743 C CA . GLN A 1 93 ? 10.653 -9.807 -11.951 1.00 45.00 93 GLN A CA 1
ATOM 744 C C . GLN A 1 93 ? 11.930 -10.646 -11.770 1.00 45.00 93 GLN A C 1
ATOM 746 O O . GLN A 1 93 ? 11.841 -11.834 -11.472 1.00 45.00 93 GLN A O 1
ATOM 751 N N . ARG A 1 94 ? 13.144 -10.082 -11.896 1.00 36.25 94 ARG A N 1
ATOM 752 C CA . ARG A 1 94 ? 14.384 -10.896 -11.934 1.00 36.25 94 ARG A CA 1
ATOM 753 C C . ARG A 1 94 ? 15.049 -11.207 -10.589 1.00 36.25 94 ARG A C 1
ATOM 755 O O . ARG A 1 94 ? 15.985 -12.002 -10.578 1.00 36.25 94 ARG A O 1
ATOM 762 N N . ARG A 1 95 ? 14.599 -10.654 -9.456 1.00 37.78 95 ARG A N 1
ATOM 763 C CA . ARG A 1 95 ? 15.282 -10.840 -8.152 1.00 37.78 95 ARG A CA 1
ATOM 764 C C . ARG A 1 95 ? 14.733 -11.957 -7.249 1.00 37.78 95 ARG A C 1
ATOM 766 O O . ARG A 1 95 ? 15.077 -11.991 -6.075 1.00 37.78 95 ARG A O 1
ATOM 773 N N . ARG A 1 96 ? 13.943 -12.908 -7.773 1.00 37.44 96 ARG A N 1
ATOM 774 C CA . ARG A 1 96 ? 13.373 -14.018 -6.971 1.00 37.44 96 ARG A CA 1
ATOM 775 C C . ARG A 1 96 ? 13.497 -15.421 -7.592 1.00 37.44 96 ARG A C 1
ATOM 777 O O . ARG A 1 96 ? 12.586 -16.223 -7.467 1.00 37.44 96 ARG A O 1
ATOM 784 N N . LEU A 1 97 ? 14.619 -15.739 -8.250 1.00 32.38 97 LEU A N 1
ATOM 785 C CA . LEU A 1 97 ? 14.911 -17.105 -8.742 1.00 32.38 97 LEU A CA 1
ATOM 786 C C . LEU A 1 97 ? 16.368 -17.557 -8.502 1.00 32.38 97 LEU A C 1
ATOM 788 O O . LEU A 1 97 ? 16.927 -18.318 -9.285 1.00 32.38 97 LEU A O 1
ATOM 792 N N . ARG A 1 98 ? 17.016 -17.106 -7.422 1.00 31.78 98 ARG A N 1
ATOM 793 C CA . ARG A 1 98 ? 18.325 -17.646 -7.008 1.00 31.78 98 ARG A CA 1
ATOM 794 C C . ARG A 1 98 ? 18.390 -17.884 -5.503 1.00 31.78 98 ARG A C 1
ATOM 796 O O . ARG A 1 98 ? 19.165 -17.228 -4.830 1.00 31.78 98 ARG A O 1
ATOM 803 N N . THR A 1 99 ? 17.558 -18.802 -5.018 1.00 33.00 99 THR A N 1
ATOM 804 C CA . THR A 1 99 ? 17.792 -19.625 -3.811 1.00 33.00 99 THR A CA 1
ATOM 805 C C . THR A 1 99 ? 16.591 -20.545 -3.593 1.00 33.00 99 THR A C 1
ATOM 807 O O . THR A 1 99 ? 15.857 -20.422 -2.623 1.00 33.00 99 THR A O 1
ATOM 810 N N . LEU A 1 100 ? 16.361 -21.485 -4.510 1.00 31.66 100 LEU A N 1
ATOM 811 C CA . LEU A 1 100 ? 15.647 -22.712 -4.166 1.00 31.66 100 LEU A CA 1
ATOM 812 C C . LEU A 1 100 ? 16.401 -23.875 -4.794 1.00 31.66 100 LEU A C 1
ATOM 814 O O . LEU A 1 100 ? 16.757 -23.851 -5.971 1.00 31.66 100 LEU A O 1
ATOM 818 N N . HIS A 1 101 ? 16.724 -24.822 -3.926 1.00 30.20 101 HIS A N 1
ATOM 819 C CA . HIS A 1 101 ? 17.518 -26.002 -4.182 1.00 30.20 101 HIS A CA 1
ATOM 820 C C . HIS A 1 101 ? 17.104 -26.750 -5.447 1.00 30.20 101 HIS A C 1
ATOM 822 O O . HIS A 1 101 ? 15.924 -26.939 -5.739 1.00 30.20 101 HIS A O 1
ATOM 828 N N . ALA A 1 102 ? 18.122 -27.273 -6.124 1.00 33.19 102 ALA A N 1
ATOM 829 C CA . ALA A 1 102 ? 17.989 -28.419 -6.996 1.00 33.19 102 ALA A CA 1
ATOM 830 C C . ALA A 1 102 ? 17.268 -29.558 -6.257 1.00 33.19 102 ALA A C 1
ATOM 832 O O . ALA A 1 102 ? 17.817 -30.154 -5.332 1.00 33.19 102 ALA A O 1
ATOM 833 N N . ARG A 1 103 ? 16.051 -29.879 -6.694 1.00 29.16 103 ARG A N 1
ATOM 834 C CA . ARG A 1 103 ? 15.545 -31.252 -6.714 1.00 29.16 103 ARG A CA 1
ATOM 835 C C . ARG A 1 103 ? 14.529 -31.385 -7.841 1.00 29.16 103 ARG A C 1
ATOM 837 O O . ARG A 1 103 ? 13.383 -30.961 -7.752 1.00 29.16 103 ARG A O 1
ATOM 844 N N . GLN A 1 104 ? 15.047 -31.935 -8.931 1.00 35.06 104 GLN A N 1
ATOM 845 C CA . GLN A 1 104 ? 14.328 -32.564 -10.027 1.00 35.06 104 GLN A CA 1
ATOM 846 C C . GLN A 1 104 ? 13.251 -33.500 -9.463 1.00 35.06 104 GLN A C 1
ATOM 848 O O . GLN A 1 104 ? 13.585 -34.264 -8.566 1.00 35.06 104 GLN A O 1
ATOM 853 N N . LEU A 1 105 ? 12.019 -33.461 -9.983 1.00 32.47 105 LEU A N 1
ATOM 854 C CA . LEU A 1 105 ? 11.229 -34.641 -10.371 1.00 32.47 105 LEU A CA 1
ATOM 855 C C . LEU A 1 105 ? 9.892 -34.206 -11.017 1.00 32.47 105 LEU A C 1
ATOM 857 O O . LEU A 1 105 ? 9.082 -33.538 -10.389 1.00 32.47 105 LEU A O 1
ATOM 861 N N . GLY A 1 106 ? 9.684 -34.649 -12.264 1.00 29.00 106 GLY A N 1
ATOM 862 C CA . GLY A 1 106 ? 8.388 -35.107 -12.792 1.00 29.00 106 GLY A CA 1
ATOM 863 C C . GLY A 1 106 ? 7.340 -34.098 -13.288 1.00 29.00 106 GLY A C 1
ATOM 864 O O . GLY A 1 106 ? 6.575 -33.560 -12.505 1.00 29.00 106 GLY A O 1
ATOM 865 N N . GLY A 1 107 ? 7.239 -33.977 -14.620 1.00 32.41 107 GLY A N 1
ATOM 866 C CA . GLY A 1 107 ? 5.989 -34.069 -15.399 1.00 32.41 107 GLY A CA 1
ATOM 867 C C . GLY A 1 107 ? 4.760 -33.243 -14.996 1.00 32.41 107 GLY A C 1
ATOM 868 O O . GLY A 1 107 ? 4.038 -33.597 -14.073 1.00 32.41 107 GLY A O 1
ATOM 869 N N . GLY A 1 108 ? 4.414 -32.247 -15.816 1.00 28.08 108 GLY A N 1
ATOM 870 C CA . GLY A 1 108 ? 3.063 -31.677 -15.835 1.00 28.08 108 GLY A CA 1
ATOM 871 C C . GLY A 1 108 ? 3.010 -30.281 -16.449 1.00 28.08 108 GLY A C 1
ATOM 872 O O . GLY A 1 108 ? 3.727 -29.385 -16.018 1.00 28.08 108 GLY A O 1
ATOM 873 N N . HIS A 1 109 ? 2.172 -30.109 -17.472 1.00 29.83 109 HIS A N 1
ATOM 874 C CA . HIS A 1 109 ? 1.954 -28.878 -18.236 1.00 29.83 109 HIS A CA 1
ATOM 875 C C . HIS A 1 109 ? 1.973 -27.593 -17.388 1.00 29.83 109 HIS A C 1
ATOM 877 O O . HIS A 1 109 ? 1.049 -27.297 -16.631 1.00 29.83 109 HIS A O 1
ATOM 883 N N . ALA A 1 110 ? 3.019 -26.784 -17.570 1.00 28.16 110 ALA A N 1
ATOM 884 C CA . ALA A 1 110 ? 3.151 -25.483 -16.933 1.00 28.16 110 ALA A CA 1
ATOM 885 C C . ALA A 1 110 ? 2.293 -24.441 -17.665 1.00 28.16 110 ALA A C 1
ATOM 887 O O . ALA A 1 110 ? 2.775 -23.702 -18.524 1.00 28.16 110 ALA A O 1
ATOM 888 N N . VAL A 1 111 ? 1.016 -24.338 -17.291 1.00 32.34 111 VAL A N 1
ATOM 889 C CA . VAL A 1 111 ? 0.256 -23.103 -17.516 1.00 32.34 111 VAL A CA 1
ATOM 890 C C . VAL A 1 111 ? 0.906 -22.035 -16.639 1.00 32.34 111 VAL A C 1
ATOM 892 O O . VAL A 1 111 ? 0.682 -21.978 -15.429 1.00 32.34 111 VAL A O 1
ATOM 895 N N . ARG A 1 112 ? 1.773 -21.216 -17.244 1.00 30.38 112 ARG A N 1
ATOM 896 C CA . ARG A 1 112 ? 2.420 -20.069 -16.598 1.00 30.38 112 ARG A CA 1
ATOM 897 C C . ARG A 1 112 ? 1.357 -19.023 -16.263 1.00 30.38 112 ARG A C 1
ATOM 899 O O . ARG A 1 112 ? 1.099 -18.104 -17.031 1.00 30.38 112 ARG A O 1
ATOM 906 N N . ARG A 1 113 ? 0.716 -19.191 -15.106 1.00 28.84 113 ARG A N 1
ATOM 907 C CA . ARG A 1 113 ? -0.202 -18.214 -14.521 1.00 28.84 113 ARG A CA 1
ATOM 908 C C . ARG A 1 113 ? 0.610 -17.040 -14.003 1.00 28.84 113 ARG A C 1
ATOM 910 O O . ARG A 1 113 ? 1.358 -17.178 -13.038 1.00 28.84 113 ARG A O 1
ATOM 917 N N . VAL A 1 114 ? 0.439 -15.878 -14.615 1.00 35.66 114 VAL A N 1
ATOM 918 C CA . VAL A 1 114 ? 0.983 -14.631 -14.080 1.00 35.66 114 VAL A CA 1
ATOM 919 C C . VAL A 1 114 ? -0.000 -14.091 -13.064 1.00 35.66 114 VAL A C 1
ATOM 921 O O . VAL A 1 114 ? -0.947 -13.372 -13.356 1.00 35.66 114 VAL A O 1
ATOM 924 N N . GLY A 1 115 ? 0.198 -14.549 -11.833 1.00 32.12 115 GLY A N 1
ATOM 925 C CA . GLY A 1 115 ? -0.471 -14.017 -10.664 1.00 32.12 115 GLY A CA 1
ATOM 926 C C . GLY A 1 115 ? 0.393 -12.935 -10.038 1.00 32.12 115 GLY A C 1
ATOM 927 O O . GLY A 1 115 ? 1.277 -13.245 -9.249 1.00 32.12 115 GLY A O 1
ATOM 928 N N . CYS A 1 116 ? 0.074 -11.667 -10.307 1.00 34.97 116 CYS A N 1
ATOM 929 C CA . CYS A 1 116 ? 0.539 -10.529 -9.500 1.00 34.97 116 CYS A CA 1
ATOM 930 C C . CYS A 1 116 ? 0.071 -10.636 -8.026 1.00 34.97 116 CYS A C 1
ATOM 932 O O . CYS A 1 116 ? 0.535 -9.916 -7.150 1.00 34.97 116 CYS A O 1
ATOM 934 N N . CYS A 1 117 ? -0.818 -11.579 -7.703 1.00 36.22 117 CYS A N 1
ATOM 935 C CA . CYS A 1 117 ? -1.197 -11.912 -6.336 1.00 36.22 117 CYS A CA 1
ATOM 936 C C . CYS A 1 117 ? -1.828 -13.310 -6.289 1.00 36.22 117 CYS A C 1
ATOM 938 O O . CYS A 1 117 ? -3.029 -13.425 -6.521 1.00 36.22 117 CYS A O 1
ATOM 940 N N . ARG A 1 118 ? -1.089 -14.370 -5.934 1.00 29.69 118 ARG A N 1
ATOM 941 C CA . ARG A 1 118 ? -1.676 -15.547 -5.256 1.00 29.69 118 ARG A CA 1
ATOM 942 C C . ARG A 1 118 ? -0.612 -16.462 -4.636 1.00 29.69 118 ARG A C 1
ATOM 944 O O . ARG A 1 118 ? 0.288 -16.886 -5.342 1.00 29.69 118 ARG A O 1
ATOM 951 N N . ARG A 1 119 ? -0.871 -16.735 -3.347 1.00 29.42 119 ARG A N 1
ATOM 952 C CA . ARG A 1 119 ? -0.363 -17.749 -2.402 1.00 29.42 119 ARG A CA 1
ATOM 953 C C . ARG A 1 119 ? 1.147 -17.897 -2.261 1.00 29.42 119 ARG A C 1
ATOM 955 O O . ARG A 1 119 ? 1.790 -18.423 -3.185 1.00 29.42 119 ARG A O 1
#

Organism: NCBI:txid115553

Nearest PDB structures (foldseek):
  9gku-assembly2_E  TM=8.913E-01  e=1.386E-05  Sphingomonas sp. Y57
  5g0y-assembly1_B  TM=8.917E-01  e=2.082E-05  Pseudomonas aeruginosa PAO1
  5g11-assembly1_B  TM=8.918E-01  e=3.584E-05  Pseudomonas aeruginosa PAO1
  7u6b-assembly1_B  TM=7.786E-01  e=2.125E-01  Danio rerio

Secondary structure (DSSP, 8-state):
----EEE--GGGGG----S-TTSSS--TTS-----SS-HHHHHHHHHHHHHTSGGGGSEEE-PPPPPHHHHHTTS-HHHHHHHHHT-SS---STTSSSSS---------------SS--

Sequence (119 aa):
MSRTGFYWHERCFWHDQGAIGVFSAPGEFLQPQAASESPESKRRLKNILEVSGLIDELYVVKPPAATLDDLLRFHTPRYLDKLQAGGSSTRWQRRRLRTLHARQLGGGHAVRRVGCCRR

Foldseek 3Di:
DQPAADEDDPLVQVDFLFQQDPHLADDPPDDRHGHPPHSVVVVVVVVCCVVVVVVVSHRYDYDDDDDPVNVVVPDDPVVVVCVLVPPDSPPPPPPPDPDDDDDDDDDDDDPPDPDPDDD

Solvent-accessible surface area (backbone atoms only — not comparable to full-atom values): 8023 Å² total; per-residue (Å²): 130,66,93,47,74,44,76,52,60,76,72,73,52,67,58,76,84,49,54,26,21,90,46,98,57,77,50,98,91,50,79,76,29,70,30,70,83,45,33,61,69,59,50,51,51,54,50,50,34,55,78,69,51,56,48,80,61,36,45,74,40,73,72,77,70,82,49,72,74,64,49,52,77,82,41,56,69,72,56,53,53,43,60,72,72,44,68,93,82,51,86,80,77,77,90,82,82,85,86,76,80,93,72,88,79,84,90,76,90,78,77,81,73,87,60,97,66,73,134